Protein AF-A0A7G5SZP3-F1 (afdb_monomer_lite)

Sequence (80 aa):
FGRLNTVVNCAGHTETHQIYNFNKDRACDVDGFLRCVNVNTIGTFNVIRLAAGVIGKNAPDENGQRGVIVNTASTVAFEG

Organism: Dioryctria abietella (NCBI:txid305662)

Radius of gyration: 18.29 Å; chains: 1; bounding box: 36×19×58 Å

InterPro domains:
  IPR002347 Short-chain dehydrogenase/reductase SDR [PF00106] (1-79)
  IPR036291 NAD(P)-binding domain superfamily [SSF51735] (1-79)

Foldseek 3Di:
DPADAEAEAPFADDDDDDQADPVVRDGDDCVSVVVRCCTQPVVLVVCCVVNVVRLVPADADPVRGSHDYHYDDDPVVPVD

Secondary structure (DSSP, 8-state):
--S--EE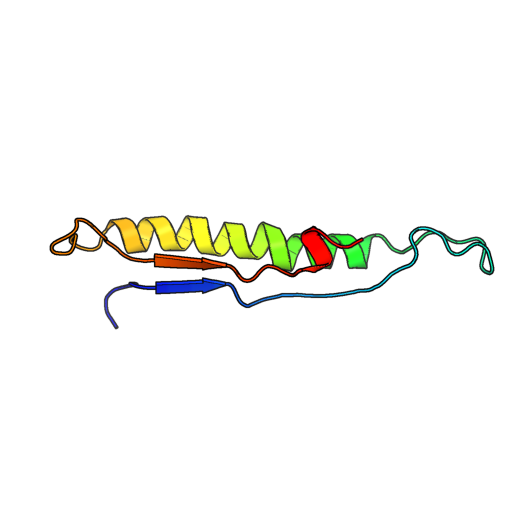EE---------SEETTTTEEPPHHHHHHHHIIIIIIHHHHHHHHHHHHTTSPP-TTS---EEEE---GGGT--

pLDDT: mean 95.33, std 6.01, range [56.75, 98.81]

Structure (mmCIF, N/CA/C/O backbone):
data_AF-A0A7G5SZP3-F1
#
_entry.id   AF-A0A7G5SZP3-F1
#
loop_
_atom_site.group_PDB
_atom_site.id
_atom_site.type_symbol
_atom_site.label_atom_id
_atom_site.label_alt_id
_atom_site.label_comp_id
_atom_site.label_asym_id
_atom_site.label_entity_id
_atom_site.label_seq_id
_atom_site.pdbx_PDB_ins_code
_atom_site.Cartn_x
_atom_site.Cartn_y
_atom_site.Cartn_z
_atom_site.occupancy
_atom_site.B_iso_or_equiv
_atom_site.auth_seq_id
_atom_site.auth_comp_id
_atom_site.auth_asym_id
_atom_site.auth_atom_id
_atom_site.pdbx_PDB_model_num
ATOM 1 N N . PHE A 1 1 ? -12.973 -11.211 15.747 1.00 88.38 1 PHE A N 1
ATOM 2 C CA . PHE A 1 1 ? -12.102 -10.087 16.162 1.00 88.38 1 PHE A CA 1
ATOM 3 C C . PHE A 1 1 ? -12.854 -8.792 16.494 1.00 88.38 1 PHE A C 1
ATOM 5 O O . PHE A 1 1 ? -12.399 -8.089 17.381 1.00 88.38 1 PHE A O 1
ATOM 12 N N . GLY A 1 2 ? -13.994 -8.460 15.868 1.00 94.62 2 GLY A N 1
ATOM 13 C CA . GLY A 1 2 ? -14.936 -7.435 16.375 1.00 94.62 2 GLY A CA 1
ATOM 14 C C .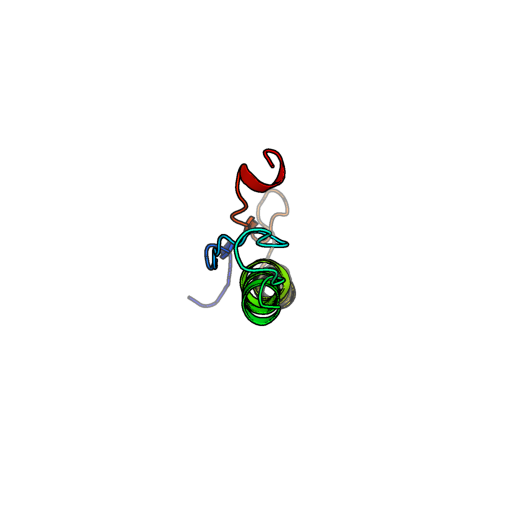 GLY A 1 2 ? -14.521 -5.961 16.227 1.00 94.62 2 GLY A C 1
ATOM 15 O O . GLY A 1 2 ? -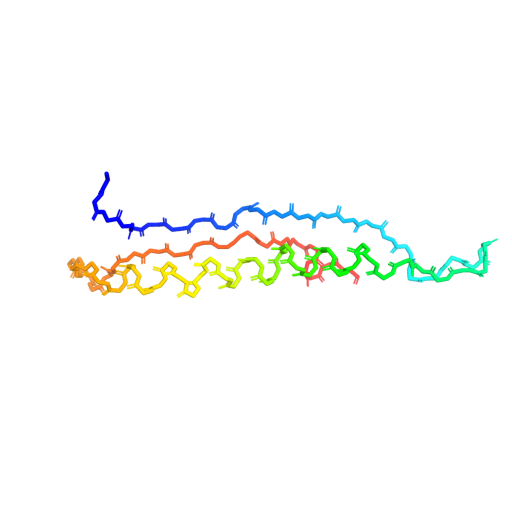15.386 -5.095 16.239 1.00 94.62 2 GLY A O 1
ATOM 16 N N . ARG A 1 3 ? -13.231 -5.672 16.037 1.00 96.12 3 ARG A N 1
ATOM 17 C CA . ARG A 1 3 ? -12.684 -4.344 15.724 1.00 96.12 3 ARG A CA 1
ATOM 18 C C . ARG A 1 3 ? -11.401 -4.459 14.903 1.00 96.12 3 ARG A C 1
ATOM 20 O O . ARG A 1 3 ? -10.812 -5.539 14.828 1.00 96.12 3 ARG A O 1
ATOM 27 N N . LEU A 1 4 ? -10.959 -3.339 14.340 1.00 97.94 4 LEU A N 1
ATOM 28 C CA . LEU A 1 4 ? -9.682 -3.199 13.642 1.00 97.94 4 LEU A CA 1
ATOM 29 C C . LEU A 1 4 ? -8.814 -2.204 14.413 1.00 97.94 4 LEU A C 1
ATOM 31 O O . LEU A 1 4 ? -9.190 -1.043 14.512 1.00 97.94 4 LEU A O 1
ATOM 35 N N . ASN A 1 5 ? -7.683 -2.650 14.959 1.00 97.88 5 ASN A N 1
ATOM 36 C CA . ASN A 1 5 ? -6.760 -1.773 15.699 1.00 97.88 5 ASN A CA 1
ATOM 37 C C . ASN A 1 5 ? -5.549 -1.359 14.858 1.00 97.88 5 ASN A C 1
ATOM 39 O O . ASN A 1 5 ? -4.997 -0.282 15.056 1.00 97.88 5 ASN A O 1
ATOM 43 N N . THR A 1 6 ? -5.142 -2.212 13.918 1.00 98.25 6 THR A N 1
ATOM 44 C CA . THR A 1 6 ? -3.885 -2.051 13.190 1.00 98.25 6 THR A CA 1
ATOM 45 C C . THR A 1 6 ? -4.066 -2.447 11.739 1.00 98.25 6 THR A C 1
ATOM 47 O O . THR A 1 6 ? -4.655 -3.488 11.448 1.00 98.25 6 THR A O 1
ATOM 50 N N . VAL A 1 7 ? -3.506 -1.642 10.843 1.00 98.69 7 VAL A N 1
ATOM 51 C CA . VAL A 1 7 ? -3.292 -2.001 9.441 1.00 98.69 7 VAL A CA 1
ATOM 52 C C . VAL A 1 7 ? -1.815 -1.879 9.122 1.00 98.69 7 VAL A C 1
ATOM 54 O O . VAL A 1 7 ? -1.186 -0.880 9.463 1.00 98.69 7 VAL A O 1
ATOM 57 N N . VAL A 1 8 ? -1.284 -2.889 8.440 1.00 98.69 8 VAL A N 1
ATOM 58 C CA . VAL A 1 8 ? 0.070 -2.865 7.892 1.00 98.69 8 VAL A CA 1
ATOM 59 C C . VAL A 1 8 ? -0.025 -3.125 6.392 1.00 98.69 8 VAL A C 1
ATOM 61 O O . VAL A 1 8 ? -0.393 -4.221 5.968 1.00 98.69 8 VAL A O 1
ATOM 64 N N . ASN A 1 9 ? 0.259 -2.103 5.587 1.00 98.62 9 ASN A N 1
ATOM 65 C CA . ASN A 1 9 ? 0.305 -2.215 4.133 1.00 98.62 9 ASN A CA 1
ATOM 66 C C . ASN A 1 9 ? 1.680 -2.737 3.705 1.00 98.62 9 ASN A C 1
ATOM 68 O O . ASN A 1 9 ? 2.619 -1.955 3.571 1.00 98.62 9 ASN A O 1
ATOM 72 N N . CYS A 1 10 ? 1.770 -4.053 3.487 1.00 97.81 10 CYS A N 1
ATOM 73 C CA . CYS A 1 10 ? 2.972 -4.732 2.976 1.00 97.81 10 CYS A CA 1
ATOM 74 C C . CYS A 1 10 ? 2.816 -5.263 1.542 1.00 97.81 10 CYS A C 1
ATOM 76 O O . CYS A 1 10 ? 3.780 -5.769 0.973 1.00 97.81 10 CYS A O 1
ATOM 78 N N . ALA A 1 11 ? 1.606 -5.224 0.973 1.00 97.31 11 ALA A N 1
ATOM 79 C CA . ALA A 1 11 ? 1.395 -5.643 -0.407 1.00 97.31 11 ALA A CA 1
ATOM 80 C C . ALA A 1 11 ? 2.148 -4.689 -1.343 1.00 97.31 11 ALA A C 1
ATOM 82 O O . ALA A 1 11 ? 1.952 -3.477 -1.278 1.00 97.31 11 ALA A O 1
ATOM 83 N N . GLY A 1 12 ? 3.000 -5.244 -2.201 1.00 95.06 12 GLY A N 1
ATOM 84 C CA . GLY A 1 12 ? 3.839 -4.474 -3.105 1.00 95.06 12 GLY A CA 1
ATOM 85 C C . GLY A 1 12 ? 4.208 -5.269 -4.351 1.00 95.06 12 GLY A C 1
ATOM 86 O O . GLY A 1 12 ? 4.241 -6.499 -4.338 1.00 95.06 12 GLY A O 1
ATOM 87 N N . HIS A 1 13 ? 4.467 -4.545 -5.431 1.00 95.00 13 HIS A N 1
ATOM 88 C CA . HIS A 1 13 ? 4.896 -5.052 -6.724 1.00 95.00 13 HIS A CA 1
ATOM 89 C C . HIS A 1 13 ? 6.104 -4.245 -7.190 1.00 95.00 13 HIS A C 1
ATOM 91 O O . HIS A 1 13 ? 6.084 -3.015 -7.141 1.00 95.00 13 HIS A O 1
ATOM 97 N N . THR A 1 14 ? 7.145 -4.931 -7.644 1.00 92.50 14 THR A N 1
ATOM 98 C CA . THR A 1 14 ? 8.381 -4.296 -8.104 1.00 92.50 14 THR A CA 1
ATOM 99 C C . THR A 1 14 ? 8.725 -4.827 -9.478 1.00 92.50 14 THR A C 1
ATOM 101 O O . THR A 1 14 ? 8.788 -6.036 -9.688 1.00 92.50 14 THR A O 1
ATOM 104 N N . GLU A 1 15 ? 9.007 -3.909 -10.394 1.00 89.69 15 GLU A N 1
ATOM 105 C CA . GLU A 1 15 ? 9.582 -4.200 -11.699 1.00 89.69 15 GLU A CA 1
ATOM 106 C C . GLU A 1 15 ? 10.715 -3.216 -11.979 1.00 89.69 15 GLU A C 1
ATOM 108 O O . GLU A 1 15 ? 10.707 -2.082 -11.497 1.00 89.69 15 GLU A O 1
ATOM 113 N N . THR A 1 16 ? 11.692 -3.649 -12.769 1.00 89.81 16 THR A N 1
ATOM 114 C CA . THR A 1 16 ? 12.826 -2.820 -13.174 1.00 89.81 16 THR A CA 1
ATOM 115 C C . THR A 1 16 ? 12.868 -2.762 -14.687 1.00 89.81 16 THR A C 1
ATOM 117 O O . THR A 1 16 ? 13.041 -3.786 -15.346 1.00 89.81 16 THR A O 1
ATOM 120 N N . HIS A 1 17 ? 12.745 -1.553 -15.229 1.00 88.56 17 HIS A N 1
ATOM 121 C CA . HIS A 1 17 ? 12.776 -1.300 -16.664 1.00 88.56 17 HIS A CA 1
ATOM 122 C C . HIS A 1 17 ? 13.684 -0.114 -16.962 1.00 88.56 17 HIS A C 1
ATOM 124 O O . HIS A 1 17 ? 13.665 0.889 -16.252 1.00 88.56 17 HIS A O 1
ATOM 130 N N . GLN A 1 18 ? 14.458 -0.207 -18.042 1.00 92.44 18 GLN A N 1
ATOM 131 C CA . GLN A 1 18 ? 15.074 0.980 -18.632 1.00 92.44 18 GLN A CA 1
ATOM 132 C C . GLN A 1 18 ? 13.983 1.787 -19.334 1.00 92.44 18 GLN A C 1
ATOM 134 O O . GLN A 1 18 ? 13.258 1.213 -20.142 1.00 92.44 18 GLN A O 1
ATOM 139 N N . ILE A 1 19 ? 13.900 3.097 -19.081 1.00 94.50 19 ILE A N 1
ATOM 140 C CA . ILE A 1 19 ? 12.893 3.976 -19.709 1.00 94.50 19 ILE A CA 1
ATOM 141 C C . ILE A 1 19 ? 12.938 3.875 -21.240 1.00 94.50 19 ILE A C 1
ATOM 143 O O . ILE A 1 19 ? 11.908 3.729 -21.898 1.00 94.50 19 ILE A O 1
ATOM 147 N N . TYR A 1 20 ? 14.145 3.891 -21.802 1.00 96.44 20 TYR A N 1
ATOM 148 C CA . TYR A 1 20 ? 14.392 3.634 -23.213 1.00 96.44 20 TYR A CA 1
ATOM 149 C C . TYR A 1 20 ? 15.607 2.727 -23.365 1.00 96.44 20 TYR A C 1
ATOM 151 O O . TYR A 1 20 ? 16.659 2.974 -22.772 1.00 96.44 20 TYR A O 1
ATOM 159 N N . ASN A 1 21 ? 15.477 1.675 -24.165 1.00 96.44 21 ASN A N 1
ATOM 160 C CA . ASN A 1 21 ? 16.587 0.806 -24.512 1.00 96.44 21 ASN A CA 1
ATOM 161 C C . ASN A 1 21 ? 17.161 1.240 -25.865 1.00 96.44 21 ASN A C 1
ATOM 163 O O . ASN A 1 21 ? 16.613 0.891 -26.908 1.00 96.44 21 ASN A O 1
ATOM 167 N N . PHE A 1 22 ? 18.286 1.959 -25.848 1.00 96.19 22 PHE A N 1
ATOM 168 C CA . PHE A 1 22 ? 18.951 2.442 -27.066 1.00 96.19 22 PHE A CA 1
ATOM 169 C C . PHE A 1 22 ? 19.507 1.319 -27.955 1.00 96.19 22 PHE A C 1
ATOM 171 O O . PHE A 1 22 ? 19.558 1.478 -29.167 1.00 96.19 22 PHE A O 1
ATOM 178 N N . ASN A 1 23 ? 19.863 0.160 -27.389 1.00 96.94 23 ASN A N 1
ATOM 179 C CA . ASN A 1 23 ? 20.352 -0.983 -28.176 1.00 96.94 23 ASN A CA 1
ATOM 180 C C . ASN A 1 23 ? 19.231 -1.663 -28.977 1.00 96.94 23 ASN A C 1
ATOM 182 O O . ASN A 1 23 ? 19.498 -2.323 -29.977 1.00 96.94 23 ASN A O 1
ATOM 186 N N . LYS A 1 24 ? 17.985 -1.547 -28.506 1.00 95.88 24 LYS A N 1
ATOM 187 C CA . LYS A 1 24 ? 16.785 -2.121 -29.132 1.00 95.88 24 LYS A CA 1
ATOM 188 C C . LYS A 1 24 ? 15.889 -1.068 -29.787 1.00 95.88 24 LYS A C 1
ATOM 190 O O . LYS A 1 24 ? 14.836 -1.441 -30.291 1.00 95.88 24 LYS A O 1
ATOM 195 N N . ASP A 1 25 ? 16.282 0.202 -29.716 1.00 96.44 25 ASP A N 1
ATOM 196 C CA . ASP A 1 25 ? 15.523 1.370 -30.168 1.00 96.44 25 ASP A CA 1
ATOM 197 C C . ASP A 1 25 ? 14.041 1.328 -29.746 1.00 96.44 25 ASP A C 1
ATOM 199 O O . ASP A 1 25 ? 13.120 1.385 -30.560 1.00 96.44 25 ASP A O 1
ATOM 203 N N . ARG A 1 26 ? 13.801 1.114 -28.444 1.00 97.06 26 ARG A N 1
ATOM 204 C CA . ARG A 1 26 ? 12.450 0.863 -27.919 1.00 97.06 26 ARG A CA 1
ATOM 205 C C . ARG A 1 26 ? 12.246 1.425 -26.512 1.00 97.06 26 ARG A C 1
ATOM 207 O O . ARG A 1 26 ? 13.072 1.203 -25.626 1.00 97.06 26 ARG A O 1
ATOM 214 N N . ALA A 1 27 ? 11.101 2.072 -26.291 1.00 96.81 27 ALA A N 1
ATOM 215 C CA . ALA A 1 27 ? 10.640 2.506 -24.970 1.00 96.81 27 ALA A CA 1
ATOM 216 C C . ALA A 1 27 ? 10.130 1.334 -24.111 1.00 96.81 27 ALA A C 1
ATOM 218 O O . ALA A 1 27 ? 9.690 0.308 -24.643 1.00 96.81 27 ALA A O 1
ATOM 219 N N . CYS A 1 28 ? 10.171 1.486 -22.785 1.00 94.38 28 CYS A N 1
ATOM 220 C CA . CYS A 1 28 ? 9.554 0.517 -21.881 1.00 94.38 28 CYS A CA 1
ATOM 221 C C . CYS A 1 28 ? 8.037 0.422 -22.092 1.00 94.38 28 CYS A C 1
ATOM 223 O O . CYS A 1 28 ? 7.384 1.391 -22.481 1.00 94.38 28 CYS A O 1
ATOM 225 N N . ASP A 1 29 ? 7.478 -0.748 -21.791 1.00 92.38 29 ASP A N 1
ATOM 226 C CA . ASP A 1 29 ? 6.031 -0.933 -21.756 1.00 92.38 29 ASP A CA 1
ATOM 227 C C . ASP A 1 29 ? 5.421 -0.182 -20.562 1.00 92.38 29 ASP A C 1
ATOM 229 O O . ASP A 1 29 ? 5.963 -0.199 -19.453 1.00 92.38 29 ASP A O 1
ATOM 233 N N . VAL A 1 30 ? 4.292 0.481 -20.793 1.00 95.50 30 VAL A N 1
ATOM 234 C CA . VAL A 1 30 ? 3.593 1.274 -19.778 1.00 95.50 30 VAL A CA 1
ATOM 235 C C . VAL A 1 30 ? 2.849 0.388 -18.777 1.00 95.50 30 VAL A C 1
ATOM 237 O O . VAL A 1 30 ? 2.662 0.790 -17.628 1.00 95.50 30 VAL A O 1
ATOM 240 N N . ASP A 1 31 ? 2.476 -0.833 -19.168 1.00 95.75 31 ASP A N 1
ATOM 241 C CA . ASP A 1 31 ? 1.660 -1.727 -18.341 1.00 95.75 31 ASP A CA 1
ATOM 242 C C . ASP A 1 31 ? 2.353 -2.111 -17.025 1.00 95.75 31 ASP A C 1
ATOM 244 O O . ASP A 1 31 ? 1.717 -2.139 -15.965 1.00 95.75 31 ASP A O 1
ATOM 248 N N . GLY A 1 32 ? 3.672 -2.323 -17.061 1.00 92.69 32 GLY A N 1
ATOM 249 C CA . GLY A 1 32 ? 4.475 -2.591 -15.864 1.00 92.69 32 GLY A CA 1
ATOM 250 C C . GLY A 1 32 ? 4.459 -1.420 -14.878 1.00 92.69 32 GLY A C 1
ATOM 251 O O . GLY A 1 32 ? 4.224 -1.597 -13.679 1.00 92.69 32 GLY A O 1
ATOM 252 N N . PHE A 1 33 ? 4.610 -0.192 -15.389 1.00 94.00 33 PHE A N 1
ATOM 253 C CA . PHE A 1 33 ? 4.527 1.023 -14.576 1.00 94.00 33 PHE A CA 1
ATOM 254 C C . PHE A 1 33 ? 3.131 1.204 -13.966 1.00 94.00 33 PHE A C 1
ATOM 256 O O . PHE A 1 33 ? 3.007 1.434 -12.760 1.00 94.00 33 PHE A O 1
ATOM 263 N N . LEU A 1 34 ? 2.074 1.037 -14.769 1.00 96.94 34 LEU A N 1
ATOM 264 C CA . LEU A 1 34 ? 0.691 1.125 -14.295 1.00 96.94 34 LEU A CA 1
ATOM 265 C C . LEU A 1 34 ? 0.409 0.098 -13.199 1.00 96.94 34 LEU A C 1
ATOM 267 O O . LEU A 1 34 ? -0.236 0.426 -12.203 1.00 96.94 34 LEU A O 1
ATOM 271 N N . ARG A 1 35 ? 0.919 -1.130 -13.333 1.00 96.38 35 ARG A N 1
ATOM 272 C CA . ARG A 1 35 ? 0.779 -2.164 -12.305 1.00 96.38 35 ARG A CA 1
ATOM 273 C C . ARG A 1 35 ? 1.470 -1.772 -10.999 1.00 96.38 35 ARG A C 1
ATOM 275 O O . ARG A 1 35 ? 0.850 -1.901 -9.943 1.00 96.38 35 ARG A O 1
ATOM 282 N N . CYS A 1 36 ? 2.699 -1.254 -11.060 1.00 95.38 36 CYS A N 1
ATOM 283 C CA . CYS A 1 36 ? 3.411 -0.747 -9.883 1.00 95.38 36 CYS A CA 1
ATOM 284 C C . CYS A 1 36 ? 2.613 0.353 -9.162 1.00 95.38 36 CYS A C 1
ATOM 286 O 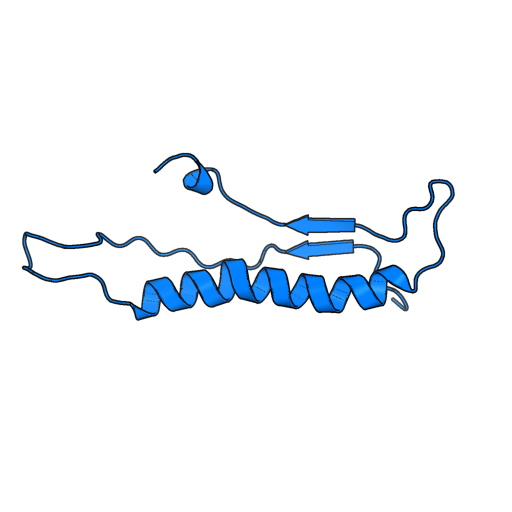O . CYS A 1 36 ? 2.406 0.264 -7.952 1.00 95.38 36 CYS A O 1
ATOM 288 N N . VAL A 1 37 ? 2.102 1.352 -9.893 1.00 96.56 37 VAL A N 1
ATOM 289 C CA . VAL A 1 37 ? 1.309 2.454 -9.312 1.00 96.56 37 VAL A CA 1
ATOM 290 C C . VAL A 1 37 ? -0.010 1.948 -8.719 1.00 96.56 37 VAL A C 1
ATOM 292 O O . VAL A 1 37 ? -0.376 2.316 -7.597 1.00 96.56 37 VAL A O 1
ATOM 295 N N . ASN A 1 38 ? -0.714 1.075 -9.444 1.00 98.25 38 ASN A N 1
ATOM 296 C CA . ASN A 1 38 ? -1.989 0.514 -9.006 1.00 98.25 38 ASN A CA 1
ATOM 297 C C . ASN A 1 38 ? -1.853 -0.289 -7.708 1.00 98.25 38 ASN A C 1
ATOM 299 O O . ASN A 1 38 ? -2.680 -0.138 -6.810 1.00 98.25 38 ASN A O 1
ATOM 303 N N . VAL A 1 39 ? -0.812 -1.116 -7.579 1.00 98.00 39 VAL A N 1
ATOM 304 C CA . VAL A 1 39 ? -0.601 -1.930 -6.373 1.00 98.00 39 VAL A CA 1
ATOM 305 C C . VAL A 1 39 ? -0.045 -1.083 -5.227 1.00 98.00 39 VAL A C 1
ATOM 307 O O . VAL A 1 39 ? -0.661 -1.012 -4.164 1.00 98.00 39 VAL A O 1
ATOM 310 N N . ASN A 1 40 ? 1.086 -0.407 -5.439 1.00 97.69 40 ASN A N 1
ATOM 311 C CA . ASN A 1 40 ? 1.874 0.164 -4.343 1.00 97.69 40 ASN A CA 1
ATOM 312 C C . ASN A 1 40 ? 1.272 1.463 -3.807 1.00 97.69 40 ASN A C 1
ATOM 314 O O . ASN A 1 40 ? 1.330 1.726 -2.607 1.00 97.69 40 ASN A O 1
ATOM 318 N N . THR A 1 41 ? 0.692 2.279 -4.687 1.00 97.25 41 THR A N 1
ATOM 319 C CA . THR A 1 41 ? 0.173 3.602 -4.327 1.00 97.25 41 THR A CA 1
ATOM 320 C C . THR A 1 41 ? -1.339 3.563 -4.172 1.00 97.25 41 THR A C 1
ATOM 322 O O . THR A 1 41 ? -1.854 3.825 -3.083 1.00 97.25 41 THR A O 1
ATOM 325 N N . ILE A 1 42 ? -2.061 3.199 -5.237 1.00 98.56 42 ILE A N 1
ATOM 326 C CA . ILE A 1 42 ? -3.530 3.200 -5.223 1.00 98.56 42 ILE A CA 1
ATOM 327 C C . ILE A 1 42 ? -4.053 2.124 -4.267 1.00 98.56 42 ILE A C 1
ATOM 329 O O . ILE A 1 42 ? -4.954 2.407 -3.478 1.00 98.56 42 ILE A O 1
ATOM 333 N N . GLY A 1 43 ? -3.467 0.924 -4.275 1.00 98.62 43 GLY A N 1
ATOM 334 C CA . GLY A 1 43 ? -3.813 -0.160 -3.355 1.00 98.62 43 GLY A CA 1
ATOM 335 C C . GLY A 1 43 ? -3.632 0.239 -1.891 1.00 98.62 43 GL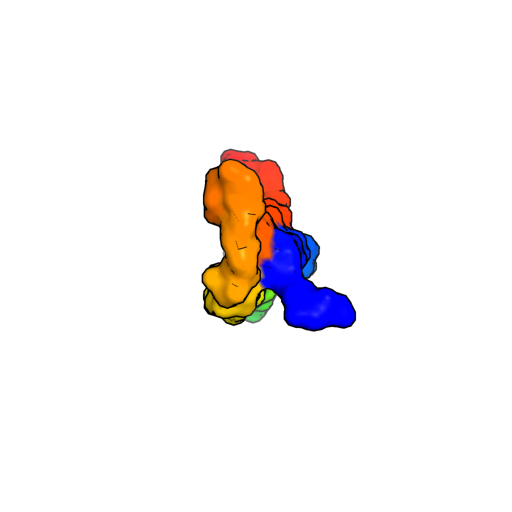Y A C 1
ATOM 336 O O . GLY A 1 43 ? -4.587 0.163 -1.115 1.00 98.62 43 GLY A O 1
ATOM 337 N N . THR A 1 44 ? -2.452 0.757 -1.534 1.00 98.69 44 THR A N 1
ATOM 338 C CA . THR A 1 44 ? -2.164 1.291 -0.191 1.00 98.69 44 THR A CA 1
ATOM 339 C C . THR A 1 44 ? -3.183 2.353 0.220 1.00 98.69 44 THR A C 1
ATOM 341 O O . THR A 1 44 ? -3.814 2.234 1.271 1.00 98.69 44 THR A O 1
ATOM 344 N N . PHE A 1 45 ? -3.427 3.359 -0.626 1.00 98.69 45 PHE A N 1
ATOM 345 C CA . PHE A 1 45 ? -4.422 4.397 -0.349 1.00 98.69 45 PHE A CA 1
ATOM 346 C C . PHE A 1 45 ? -5.834 3.822 -0.156 1.00 98.69 45 PHE A C 1
ATOM 348 O O . PHE A 1 45 ? -6.562 4.221 0.757 1.00 98.69 45 PHE A O 1
ATOM 355 N N . ASN A 1 46 ? -6.222 2.857 -0.990 1.00 98.75 46 ASN A N 1
ATOM 356 C CA . ASN A 1 46 ? -7.535 2.231 -0.942 1.00 98.75 46 ASN A CA 1
ATOM 357 C C . ASN A 1 46 ? -7.765 1.462 0.369 1.00 98.75 46 ASN A C 1
ATOM 359 O O . ASN A 1 46 ? -8.853 1.539 0.942 1.00 98.75 46 ASN A O 1
ATOM 363 N N . VAL A 1 47 ? -6.744 0.768 0.878 1.00 98.81 47 VAL A N 1
ATOM 364 C CA . VAL A 1 47 ? -6.815 0.132 2.200 1.00 98.81 47 VAL A CA 1
ATOM 365 C C . VAL A 1 47 ? -6.927 1.195 3.292 1.00 98.81 47 VAL A C 1
ATOM 367 O O . VAL A 1 47 ? -7.814 1.097 4.140 1.00 98.81 47 VAL A O 1
ATOM 370 N N . ILE A 1 48 ? -6.095 2.242 3.248 1.00 98.75 48 ILE A N 1
ATOM 371 C CA . ILE A 1 48 ? -6.090 3.322 4.248 1.00 98.75 48 ILE A CA 1
ATOM 372 C C . ILE A 1 48 ? -7.468 3.975 4.370 1.00 98.75 48 ILE A C 1
ATOM 374 O O . ILE A 1 48 ? -8.002 4.062 5.476 1.00 98.75 48 ILE A O 1
ATOM 378 N N . ARG A 1 49 ? -8.074 4.401 3.252 1.00 98.56 49 ARG A N 1
ATOM 379 C CA . ARG A 1 49 ? -9.359 5.126 3.283 1.00 98.56 49 ARG A CA 1
ATOM 380 C C . ARG A 1 49 ? -10.496 4.287 3.876 1.00 98.56 49 ARG A C 1
ATOM 382 O O . ARG A 1 49 ? -11.390 4.835 4.513 1.00 98.56 49 ARG A O 1
ATOM 389 N N . LEU A 1 50 ? -10.476 2.968 3.668 1.00 98.56 50 LEU A N 1
ATOM 390 C CA . LEU A 1 50 ? -11.489 2.052 4.196 1.00 98.56 50 LEU A CA 1
ATOM 391 C C . LEU A 1 50 ? -11.218 1.732 5.670 1.00 98.56 50 LEU A C 1
ATOM 393 O O . LEU A 1 50 ? -12.134 1.767 6.492 1.00 98.56 50 LEU A O 1
ATOM 397 N N . ALA A 1 51 ? -9.957 1.471 6.017 1.00 98.56 51 ALA A N 1
ATOM 398 C CA . ALA A 1 51 ? -9.541 1.145 7.374 1.00 98.56 51 ALA A CA 1
ATOM 399 C C . ALA A 1 51 ? -9.721 2.314 8.345 1.00 98.56 51 ALA A C 1
ATOM 401 O O . ALA A 1 51 ? -10.189 2.101 9.461 1.00 98.56 51 ALA A O 1
ATOM 402 N N . ALA A 1 52 ? -9.409 3.542 7.923 1.00 98.31 52 ALA A N 1
ATOM 403 C CA . ALA A 1 52 ? -9.514 4.733 8.762 1.00 98.31 52 ALA A CA 1
ATOM 404 C C . ALA A 1 52 ? -10.936 4.931 9.312 1.00 98.31 52 ALA A C 1
ATOM 406 O O . ALA A 1 52 ? -11.106 5.226 10.493 1.00 98.31 52 ALA A O 1
ATOM 407 N N . GLY A 1 53 ? -11.967 4.693 8.492 1.00 97.50 53 GLY A N 1
ATOM 408 C CA . GLY A 1 53 ? -13.363 4.784 8.928 1.00 97.50 53 GLY A CA 1
ATOM 409 C C . GLY A 1 53 ? -13.773 3.698 9.929 1.00 97.50 53 GLY A C 1
ATOM 410 O O . GLY A 1 53 ? -14.635 3.935 10.774 1.00 97.50 53 GLY A O 1
ATOM 411 N N . VAL A 1 54 ? -13.158 2.513 9.864 1.00 98.38 54 VAL A N 1
ATOM 412 C CA . VAL A 1 54 ? -13.385 1.430 10.835 1.00 98.38 54 VAL A CA 1
ATOM 413 C C . VAL A 1 54 ? -12.638 1.721 12.137 1.00 98.38 54 VAL A C 1
ATOM 415 O O . VAL A 1 54 ? -13.243 1.676 13.203 1.00 98.38 54 VAL A O 1
ATOM 418 N N . ILE A 1 55 ? -11.357 2.088 12.047 1.00 98.56 55 ILE A N 1
ATOM 419 C CA . ILE A 1 55 ? -10.503 2.455 13.185 1.00 98.56 55 ILE A CA 1
ATOM 420 C C . ILE A 1 55 ? -11.099 3.646 13.948 1.00 98.56 55 ILE A C 1
ATOM 422 O O . ILE A 1 55 ? -11.168 3.623 15.173 1.00 98.56 55 ILE A O 1
ATOM 426 N N . GLY A 1 56 ? -11.607 4.661 13.244 1.00 97.88 56 GLY A N 1
ATOM 427 C CA . GLY A 1 56 ? -12.206 5.850 13.857 1.00 97.88 56 GLY A CA 1
ATOM 428 C C . GLY A 1 56 ? -13.432 5.567 14.736 1.00 97.88 56 GLY A C 1
ATOM 429 O O . GLY A 1 56 ? -13.738 6.365 15.620 1.00 97.88 56 GLY A O 1
ATOM 430 N N . LYS A 1 57 ? -14.107 4.424 14.545 1.00 97.81 57 LYS A N 1
ATOM 431 C CA . LYS A 1 57 ? -15.250 3.992 15.370 1.00 97.81 57 LYS A CA 1
ATOM 432 C C . LYS A 1 57 ? -14.836 3.308 16.675 1.00 97.81 57 LYS A C 1
ATOM 434 O O . LYS A 1 57 ? -15.688 3.122 17.541 1.00 97.81 57 LYS A O 1
ATOM 439 N N . ASN A 1 58 ? -13.566 2.940 16.842 1.00 98.19 58 ASN A N 1
ATOM 440 C CA . ASN A 1 58 ? -13.078 2.382 18.102 1.00 98.19 58 ASN A CA 1
ATOM 441 C C . ASN A 1 58 ? -13.151 3.435 19.208 1.00 98.19 58 ASN A C 1
ATOM 443 O O . ASN A 1 58 ? -12.900 4.609 18.944 1.00 98.19 58 ASN A O 1
ATOM 447 N N . ALA A 1 59 ? -13.425 3.027 20.448 1.00 97.81 59 ALA A N 1
ATOM 448 C CA . ALA A 1 59 ? -13.207 3.899 21.599 1.00 97.81 59 ALA A CA 1
ATOM 449 C C . ALA A 1 59 ? -11.716 4.298 21.683 1.00 97.81 59 ALA A C 1
ATOM 451 O O . ALA A 1 59 ? -10.864 3.455 21.385 1.00 97.81 59 ALA A O 1
ATOM 452 N N . PRO A 1 60 ? -11.399 5.556 22.039 1.00 97.88 60 PRO A N 1
ATOM 453 C CA . PRO A 1 60 ? -10.018 5.967 22.251 1.00 97.88 60 PRO A CA 1
ATOM 454 C C . PRO A 1 60 ? -9.420 5.251 23.470 1.00 97.88 60 PRO A C 1
ATOM 456 O O . PRO A 1 60 ? -10.144 4.931 24.414 1.00 97.88 60 PRO A O 1
ATOM 459 N N . ASP A 1 61 ? -8.111 5.016 23.446 1.00 96.25 61 ASP A N 1
ATOM 460 C CA . ASP A 1 61 ? -7.350 4.585 24.618 1.00 96.25 61 ASP A CA 1
ATOM 461 C C . ASP A 1 61 ? -7.049 5.755 25.577 1.00 96.25 61 ASP A C 1
ATOM 463 O O . ASP A 1 61 ? -7.509 6.883 25.377 1.00 96.25 61 ASP A O 1
ATOM 467 N N . GLU A 1 62 ? -6.264 5.488 26.623 1.00 97.81 62 GLU A N 1
ATOM 468 C CA . GLU A 1 62 ? -5.860 6.473 27.638 1.00 97.81 62 GLU A CA 1
ATOM 469 C C . GLU A 1 62 ? -5.120 7.691 27.049 1.00 97.81 62 GLU A C 1
ATOM 471 O O . GLU A 1 62 ? -5.157 8.772 27.631 1.00 97.81 62 GLU A O 1
ATOM 476 N N . ASN A 1 63 ? -4.505 7.542 25.870 1.00 97.31 63 ASN A N 1
ATOM 477 C CA . ASN A 1 63 ? -3.772 8.589 25.156 1.00 97.31 63 ASN A CA 1
ATOM 478 C C . ASN A 1 63 ? -4.573 9.189 23.984 1.00 97.31 63 ASN A C 1
ATOM 480 O O . ASN A 1 63 ? -4.039 9.982 23.206 1.00 97.31 63 ASN A O 1
ATOM 484 N N . GLY A 1 64 ? -5.842 8.805 23.812 1.00 97.44 64 GLY A N 1
ATOM 485 C CA . GLY A 1 64 ? -6.686 9.259 22.70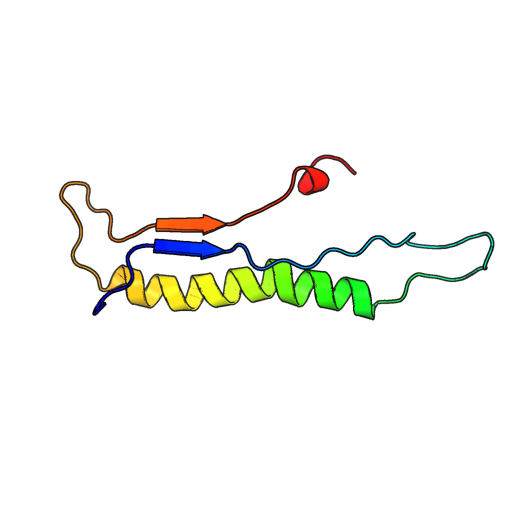7 1.00 97.44 64 GLY A CA 1
ATOM 486 C C . GLY A 1 64 ? -6.507 8.485 21.393 1.00 97.44 64 GLY A C 1
ATOM 487 O O . GLY A 1 64 ? -7.166 8.818 20.402 1.00 97.44 64 GLY A O 1
ATOM 488 N N . GLN A 1 65 ? -5.648 7.462 21.344 1.00 97.81 65 GLN A N 1
ATOM 489 C CA . GLN A 1 65 ? -5.390 6.685 20.132 1.00 97.81 65 GLN A CA 1
ATOM 490 C C . GLN A 1 65 ? -6.536 5.709 19.857 1.00 97.81 65 GLN A C 1
ATOM 492 O O . GLN A 1 65 ? -7.117 5.121 20.764 1.00 97.81 65 GLN A O 1
ATOM 497 N N . ARG A 1 66 ? -6.864 5.511 18.577 1.00 98.44 66 ARG A N 1
ATOM 498 C CA . ARG A 1 66 ? -7.924 4.575 18.145 1.00 98.44 66 ARG A CA 1
ATOM 499 C C . ARG A 1 66 ? -7.398 3.394 17.334 1.00 98.44 66 ARG A C 1
ATOM 501 O O . ARG A 1 66 ? -8.111 2.411 17.141 1.00 98.44 66 ARG A O 1
ATOM 508 N N . GLY A 1 67 ? -6.164 3.496 16.858 1.00 97.94 67 GLY A N 1
ATOM 509 C CA . GLY A 1 67 ? -5.484 2.494 16.055 1.00 97.94 67 GLY A CA 1
ATOM 510 C C . GLY A 1 67 ? -4.290 3.092 15.321 1.00 97.94 67 GLY A C 1
ATOM 511 O O . GLY A 1 67 ? -4.011 4.285 15.443 1.00 97.94 67 GLY A O 1
ATOM 512 N N . VAL A 1 68 ? -3.600 2.260 14.547 1.00 98.44 68 VAL A N 1
ATOM 513 C CA . VAL A 1 68 ? -2.382 2.636 13.819 1.00 98.44 68 VAL A CA 1
ATOM 514 C C . VAL A 1 68 ? -2.392 2.074 12.399 1.00 98.44 68 VAL A C 1
ATOM 516 O O . VAL A 1 68 ? -2.876 0.969 12.147 1.00 98.44 68 VAL A O 1
ATOM 519 N N . ILE A 1 69 ? -1.849 2.849 11.463 1.00 98.69 69 ILE A N 1
ATOM 520 C CA . ILE A 1 69 ? -1.627 2.443 10.077 1.00 98.69 69 ILE A CA 1
ATOM 521 C C . ILE A 1 69 ? -0.130 2.557 9.802 1.00 98.69 69 ILE A C 1
ATOM 523 O O . ILE A 1 69 ? 0.450 3.624 9.989 1.00 98.69 69 ILE A O 1
ATOM 527 N N . VAL A 1 70 ? 0.480 1.466 9.349 1.00 98.62 70 VAL A N 1
ATOM 528 C CA . VAL A 1 70 ? 1.892 1.403 8.960 1.00 98.62 70 VAL A CA 1
ATOM 529 C C . VAL A 1 70 ? 1.971 1.057 7.479 1.00 98.62 70 VAL A C 1
ATOM 531 O O . VAL A 1 70 ? 1.327 0.112 7.027 1.00 98.62 70 VAL A O 1
ATOM 534 N N . ASN A 1 71 ? 2.763 1.811 6.722 1.00 98.44 71 ASN A N 1
ATOM 535 C CA . ASN A 1 71 ? 2.972 1.576 5.296 1.00 98.44 71 ASN A CA 1
ATOM 536 C C . ASN A 1 71 ? 4.419 1.165 5.050 1.00 98.44 71 ASN A C 1
ATOM 538 O O . ASN A 1 71 ? 5.338 1.786 5.586 1.00 98.44 71 ASN A O 1
ATOM 542 N N . THR A 1 72 ? 4.621 0.157 4.211 1.00 97.38 72 THR A N 1
ATOM 543 C CA . THR A 1 72 ? 5.949 -0.219 3.735 1.00 97.38 72 THR A CA 1
ATOM 544 C C . THR A 1 72 ? 6.296 0.599 2.493 1.00 97.38 72 THR A C 1
ATOM 546 O O . THR A 1 72 ? 5.633 0.495 1.465 1.00 97.38 72 THR A O 1
ATOM 549 N N . ALA A 1 73 ? 7.340 1.419 2.599 1.00 94.44 73 ALA A N 1
ATOM 550 C CA . ALA A 1 73 ? 7.993 2.071 1.465 1.00 94.44 73 ALA A CA 1
ATOM 551 C C . ALA A 1 73 ? 9.331 1.367 1.157 1.00 94.44 73 ALA A C 1
ATOM 553 O O . ALA A 1 73 ? 9.571 0.250 1.613 1.00 94.44 73 ALA A O 1
ATOM 554 N N . SER A 1 74 ? 10.208 2.004 0.384 1.00 92.62 74 SER A N 1
ATOM 555 C CA . SER A 1 74 ? 11.530 1.474 0.033 1.00 92.62 74 SER A CA 1
ATOM 556 C C . SER A 1 74 ? 12.576 2.588 0.048 1.00 92.62 74 SER A C 1
ATOM 558 O O . SER A 1 74 ? 12.236 3.745 -0.199 1.00 92.62 74 SER A O 1
ATOM 560 N N . THR A 1 75 ? 13.845 2.246 0.289 1.00 93.19 75 THR A N 1
ATOM 561 C CA . THR A 1 75 ? 14.985 3.175 0.146 1.00 93.19 75 THR A CA 1
ATOM 562 C C . THR A 1 75 ? 15.108 3.719 -1.278 1.00 93.19 75 THR A C 1
ATOM 564 O O . THR A 1 75 ? 15.511 4.862 -1.463 1.00 93.19 75 THR A O 1
ATOM 567 N N . VAL A 1 76 ? 14.637 2.955 -2.272 1.00 88.31 76 VAL A N 1
ATOM 568 C CA . VAL A 1 76 ? 14.559 3.346 -3.694 1.00 88.31 76 VAL A CA 1
ATOM 569 C C . VAL A 1 76 ? 13.706 4.606 -3.916 1.00 88.31 76 VAL A C 1
ATOM 571 O O . VAL A 1 76 ? 13.814 5.261 -4.942 1.00 88.31 76 VAL A O 1
ATOM 574 N N . ALA A 1 77 ? 12.864 4.997 -2.952 1.00 83.69 77 ALA A N 1
ATOM 575 C CA . ALA A 1 77 ? 12.152 6.274 -3.017 1.00 83.69 77 ALA A CA 1
ATOM 576 C C . ALA A 1 77 ? 13.086 7.500 -2.937 1.00 83.69 77 ALA A C 1
ATOM 578 O O . ALA A 1 77 ? 12.667 8.603 -3.284 1.00 83.69 77 ALA A O 1
ATOM 579 N N . PHE A 1 78 ? 14.318 7.314 -2.461 1.00 87.25 78 PHE A N 1
ATOM 580 C CA . PHE A 1 78 ? 15.318 8.368 -2.283 1.00 87.25 78 PHE A CA 1
ATOM 581 C C . PHE A 1 78 ? 16.584 8.120 -3.103 1.00 87.25 78 PHE A C 1
ATOM 583 O O . PHE A 1 78 ? 17.240 9.073 -3.512 1.00 87.25 78 PHE A O 1
ATOM 590 N N . GLU A 1 79 ? 16.924 6.852 -3.328 1.00 71.25 79 GLU A N 1
ATOM 591 C CA . GLU A 1 79 ? 18.093 6.437 -4.097 1.00 71.25 79 GLU A CA 1
ATOM 592 C C . GLU A 1 79 ? 17.645 5.970 -5.491 1.00 71.25 79 GLU A C 1
ATOM 594 O O . GLU A 1 79 ? 17.064 4.891 -5.634 1.00 71.25 79 GLU A O 1
ATOM 599 N N . GLY A 1 80 ? 17.897 6.801 -6.509 1.00 56.75 80 GLY A N 1
ATOM 600 C CA . GLY A 1 80 ? 17.571 6.566 -7.919 1.00 56.75 80 GLY A CA 1
ATOM 601 C C . GLY A 1 80 ? 18.279 7.551 -8.836 1.00 56.75 80 GLY A C 1
ATOM 602 O O . GLY A 1 80 ? 18.358 8.741 -8.457 1.00 56.75 80 GLY A O 1
#